Protein AF-A0A8E0M7K5-F1 (afdb_monomer)

Foldseek 3Di:
DDPVLVVCLVCLVVVDFDFDPDPPDPHGPPPDPHPVPTDSDSVVSCVVVVVPD

pLDDT: mean 85.81, std 8.11, range [57.12, 93.5]

Secondary structure (DSSP, 8-state):
---HHHHHHHHHHTT--B--B-TTSSSBPTTS-GGGG-B--HHHHHHHHHH--

Organism: NCBI:txid1256200

Sequence (53 aa):
MVDVLKVALGYQKHGFAVYPLAPETRTPLAGSHGYKDATKDPEQAKKWWGEHP

InterPro domains:
  IPR015330 DNA primase/polymeras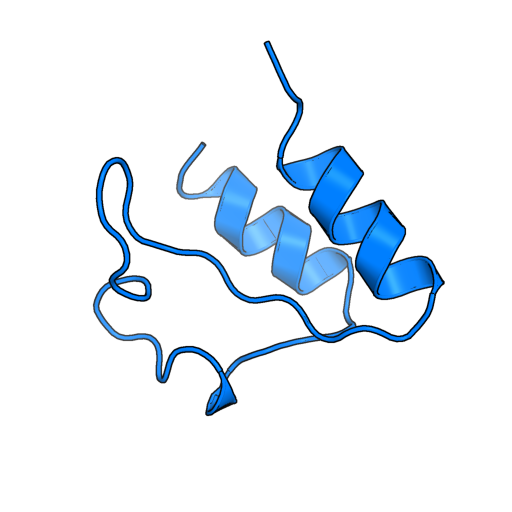e, bifunctional, N-terminal [PF09250] (8-53)

Radius of gyration: 10.35 Å; Cα contacts (8 Å, |Δi|>4): 56; chains: 1; bounding box: 24×17×24 Å

Mean predicted aligned error: 4.28 Å

Solvent-accessible surface area (backbone atoms only — not comparable to full-atom values): 3284 Å² total; per-residue (Å²): 134,82,61,62,65,61,52,50,48,53,42,22,76,73,70,38,61,47,63,68,58,34,85,103,52,95,43,45,36,91,94,54,70,33,79,79,63,36,38,56,50,63,65,62,51,51,50,55,48,66,79,54,119

Structure (mmCIF, N/CA/C/O backbone):
data_AF-A0A8E0M7K5-F1
#
_entry.id   AF-A0A8E0M7K5-F1
#
loop_
_atom_site.group_PDB
_atom_site.id
_atom_site.type_symbol
_atom_site.label_atom_id
_atom_site.label_alt_id
_atom_site.label_comp_id
_atom_site.label_asym_id
_atom_site.label_entity_id
_atom_site.label_seq_id
_atom_site.pdbx_PDB_ins_code
_atom_site.Cartn_x
_atom_site.Cartn_y
_atom_site.Cartn_z
_atom_site.occupancy
_atom_site.B_iso_or_equiv
_atom_site.auth_seq_id
_atom_site.auth_comp_id
_atom_site.auth_asym_id
_atom_site.auth_atom_id
_atom_site.pdbx_PDB_model_num
ATOM 1 N N . MET A 1 1 ? -7.700 -5.379 -17.827 1.00 57.12 1 MET A N 1
ATOM 2 C CA . MET A 1 1 ? -6.641 -4.671 -17.080 1.00 57.12 1 MET A CA 1
ATOM 3 C C . MET A 1 1 ? -7.098 -4.579 -15.637 1.00 57.12 1 MET A C 1
ATOM 5 O O . MET A 1 1 ? -8.254 -4.236 -15.418 1.00 57.12 1 MET A O 1
ATOM 9 N N . VAL A 1 2 ? -6.279 -5.014 -14.682 1.00 68.12 2 VAL A N 1
ATOM 10 C CA . VAL A 1 2 ? -6.658 -4.999 -13.263 1.00 68.12 2 VAL A CA 1
ATOM 11 C C . VAL A 1 2 ? -6.412 -3.591 -12.738 1.00 68.12 2 VAL A C 1
ATOM 13 O O . VAL A 1 2 ? -5.302 -3.088 -12.869 1.00 68.12 2 VAL A O 1
ATOM 16 N N . ASP A 1 3 ? -7.435 -2.952 -12.180 1.00 85.88 3 ASP A N 1
ATOM 17 C CA . ASP A 1 3 ? -7.275 -1.650 -11.537 1.00 85.88 3 ASP A CA 1
ATOM 18 C C . ASP A 1 3 ? -6.618 -1.860 -10.164 1.00 85.88 3 ASP A C 1
ATOM 20 O O . ASP A 1 3 ? -7.272 -2.231 -9.185 1.00 85.88 3 ASP A O 1
ATOM 24 N N . VAL A 1 4 ? -5.291 -1.728 -10.122 1.00 85.81 4 VAL A N 1
ATOM 25 C CA . VAL A 1 4 ? -4.468 -1.984 -8.927 1.00 85.81 4 VAL A CA 1
ATOM 26 C C . VAL A 1 4 ? -4.869 -1.094 -7.753 1.00 85.81 4 VAL A C 1
ATOM 28 O O . VAL A 1 4 ? -4.894 -1.569 -6.617 1.00 85.81 4 VAL A O 1
ATOM 31 N N . LEU A 1 5 ? -5.285 0.146 -8.023 1.00 88.19 5 LEU A N 1
ATOM 32 C CA . LEU A 1 5 ? -5.807 1.054 -7.006 1.00 88.19 5 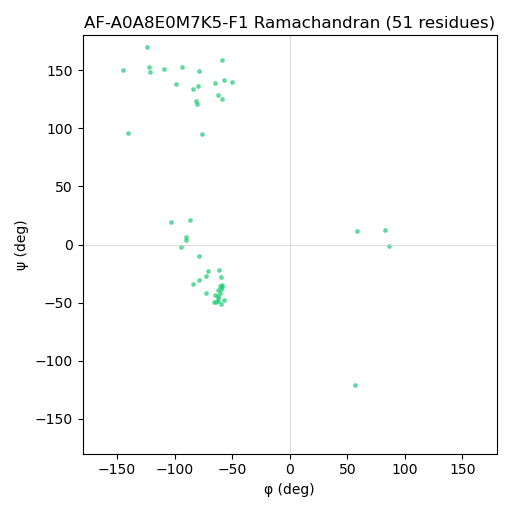LEU A CA 1
ATOM 33 C C . LEU A 1 5 ? -7.083 0.495 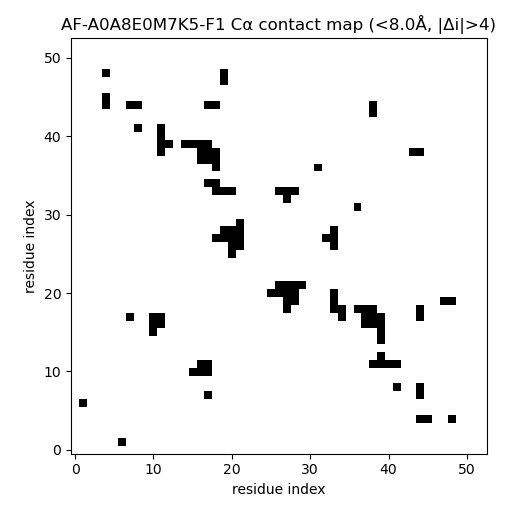-6.359 1.00 88.19 5 LEU A C 1
ATOM 35 O O . LEU A 1 5 ? -7.178 0.422 -5.135 1.00 88.19 5 LEU A O 1
ATOM 39 N N . LYS A 1 6 ? -8.058 0.039 -7.149 1.00 90.00 6 LYS A N 1
ATOM 40 C CA . LYS A 1 6 ? -9.295 -0.567 -6.638 1.00 90.00 6 LYS A CA 1
ATOM 41 C C . LYS A 1 6 ? -9.021 -1.809 -5.797 1.00 90.00 6 LYS A C 1
ATOM 43 O O . LYS A 1 6 ? -9.694 -2.012 -4.786 1.00 90.00 6 LYS A O 1
ATOM 48 N N . VAL A 1 7 ? -8.041 -2.619 -6.191 1.00 90.88 7 VAL A N 1
ATOM 49 C CA . VAL A 1 7 ? -7.613 -3.796 -5.425 1.00 90.88 7 VAL A CA 1
ATOM 50 C C . VAL A 1 7 ? -6.992 -3.379 -4.089 1.00 90.88 7 VAL A C 1
ATOM 52 O O . VAL A 1 7 ? -7.420 -3.871 -3.044 1.00 90.88 7 VAL A O 1
ATOM 55 N N . ALA A 1 8 ? -6.056 -2.427 -4.097 1.00 90.94 8 ALA A N 1
ATOM 56 C CA . ALA A 1 8 ? -5.427 -1.889 -2.891 1.00 90.94 8 ALA A CA 1
ATOM 57 C C . ALA A 1 8 ? -6.468 -1.320 -1.910 1.00 90.94 8 ALA A C 1
ATOM 59 O O . ALA A 1 8 ? -6.491 -1.703 -0.741 1.00 90.94 8 ALA A O 1
ATOM 60 N N . LEU A 1 9 ? -7.409 -0.506 -2.401 1.00 91.06 9 LEU A N 1
A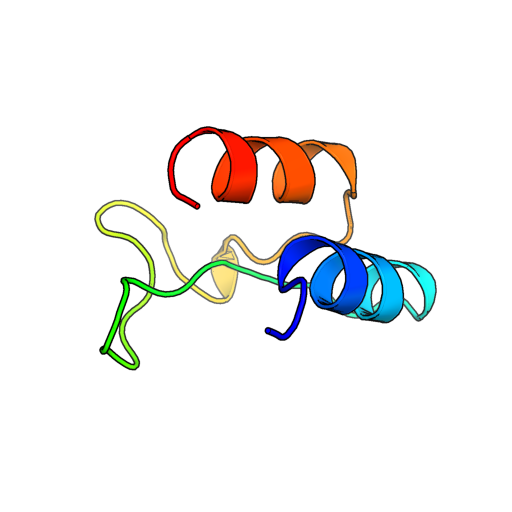TOM 61 C CA . LEU A 1 9 ? -8.516 0.032 -1.602 1.00 91.06 9 LEU A CA 1
ATOM 62 C C . LEU A 1 9 ? -9.412 -1.078 -1.025 1.00 91.06 9 LEU A C 1
ATOM 64 O O . LEU A 1 9 ? -9.912 -0.959 0.093 1.00 91.06 9 LEU A O 1
ATOM 68 N N . GLY A 1 10 ? -9.622 -2.169 -1.767 1.00 93.25 10 GLY A N 1
ATOM 69 C CA . GLY A 1 10 ? -10.355 -3.344 -1.292 1.00 93.25 10 GLY A CA 1
ATOM 70 C C . GLY A 1 10 ? -9.678 -4.022 -0.098 1.00 93.25 10 GLY A C 1
ATOM 71 O O . GLY A 1 10 ? -10.348 -4.334 0.889 1.00 93.25 10 GLY A O 1
ATOM 72 N N . TYR A 1 11 ? -8.355 -4.188 -0.152 1.00 92.75 11 TYR A N 1
ATOM 73 C CA . TYR A 1 11 ? -7.556 -4.718 0.956 1.00 92.75 11 TYR A CA 1
ATOM 74 C C . TYR A 1 11 ? -7.575 -3.793 2.175 1.00 92.75 11 TYR A C 1
ATOM 76 O O . TYR A 1 11 ? -7.795 -4.253 3.297 1.00 92.75 11 TYR A O 1
ATOM 84 N N . GLN A 1 12 ? -7.437 -2.486 1.961 1.00 93.00 12 GLN A N 1
ATOM 85 C CA . GLN A 1 12 ? -7.483 -1.497 3.038 1.00 93.00 12 GLN A CA 1
ATOM 86 C C . GLN A 1 12 ? -8.836 -1.480 3.756 1.00 93.00 12 GLN A C 1
ATOM 88 O O . GLN A 1 12 ? -8.873 -1.436 4.984 1.00 93.00 12 GLN A O 1
ATOM 93 N N . LYS A 1 13 ? -9.948 -1.634 3.022 1.00 92.56 13 LYS A N 1
ATOM 94 C CA . LYS A 1 13 ? -11.291 -1.799 3.615 1.00 92.56 13 LYS A CA 1
ATOM 95 C C . LYS A 1 13 ? -11.409 -3.018 4.532 1.00 92.56 13 LYS A C 1
ATOM 97 O O . LYS A 1 13 ? -12.210 -2.997 5.457 1.00 92.56 13 LYS A O 1
ATOM 102 N N . HIS A 1 14 ? -10.614 -4.057 4.291 1.00 92.75 14 HIS A N 1
ATOM 103 C CA . HIS A 1 14 ? -10.549 -5.248 5.141 1.00 92.75 14 HIS A CA 1
ATOM 104 C C . HIS A 1 14 ? -9.491 -5.128 6.253 1.00 92.75 14 HIS A C 1
ATOM 106 O O . HIS A 1 14 ? -9.240 -6.088 6.975 1.00 92.75 14 HIS A O 1
ATOM 112 N N . GLY A 1 15 ? -8.867 -3.956 6.415 1.00 91.81 15 GLY A N 1
ATOM 113 C CA . GLY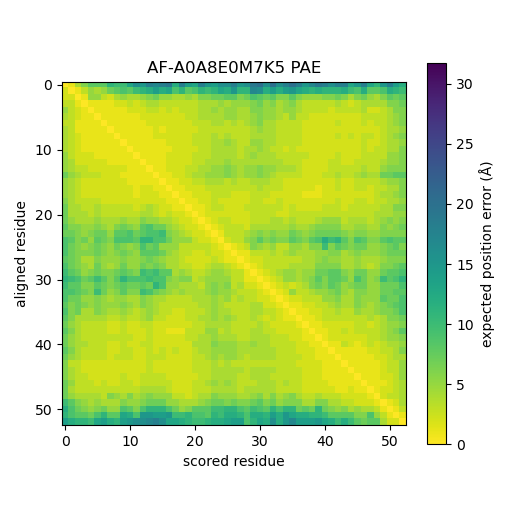 A 1 15 ? -7.882 -3.691 7.459 1.00 91.81 15 GLY A CA 1
ATOM 114 C C . GLY A 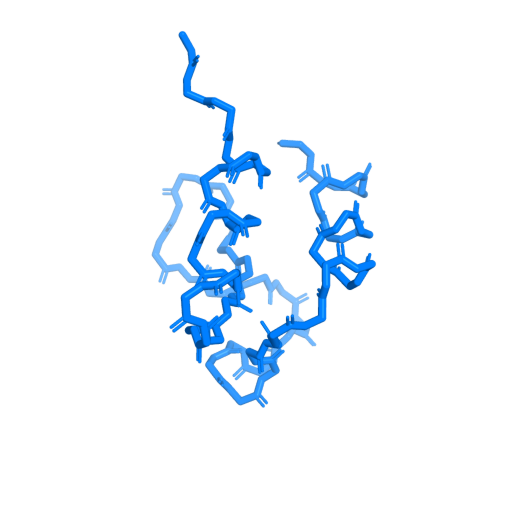1 15 ? -6.463 -4.157 7.129 1.00 91.81 15 GLY A C 1
ATOM 115 O O . GLY A 1 15 ? -5.615 -4.163 8.029 1.00 91.81 15 GLY A O 1
ATOM 116 N N . PHE A 1 16 ? -6.178 -4.515 5.875 1.00 93.06 16 PHE A N 1
ATOM 117 C CA . PHE A 1 16 ? -4.829 -4.846 5.424 1.00 93.06 16 PHE A CA 1
ATOM 118 C C . PHE A 1 16 ? -4.059 -3.581 5.045 1.00 93.06 16 PHE A C 1
ATOM 120 O O . PHE A 1 16 ? -4.572 -2.708 4.348 1.00 93.06 16 PHE A O 1
ATOM 127 N N . ALA A 1 17 ? -2.814 -3.488 5.508 1.00 93.44 17 ALA A N 1
ATOM 128 C CA . ALA A 1 17 ? -1.909 -2.431 5.085 1.00 93.44 17 ALA A CA 1
ATOM 129 C C . ALA A 1 17 ? -1.316 -2.787 3.716 1.00 93.44 17 ALA A C 1
ATOM 131 O O . ALA A 1 17 ? -0.922 -3.931 3.489 1.00 93.44 17 ALA A O 1
ATOM 132 N N . VAL A 1 18 ? -1.252 -1.812 2.814 1.00 92.44 18 VAL A N 1
ATOM 133 C CA . VAL A 1 18 ? -0.736 -1.974 1.450 1.00 92.44 18 VAL A CA 1
ATOM 134 C C . VAL A 1 18 ? 0.411 -1.003 1.209 1.00 92.44 18 VAL A C 1
ATOM 136 O O . VAL A 1 18 ? 0.469 0.059 1.825 1.00 92.44 18 VAL A O 1
ATOM 139 N N . TYR A 1 19 ? 1.317 -1.366 0.310 1.00 91.19 19 TYR A N 1
ATOM 140 C CA . TYR A 1 19 ? 2.401 -0.509 -0.158 1.00 91.19 19 TYR A CA 1
ATOM 141 C C . TYR A 1 19 ? 2.667 -0.790 -1.646 1.00 91.19 19 TYR A C 1
ATOM 143 O O . TYR A 1 19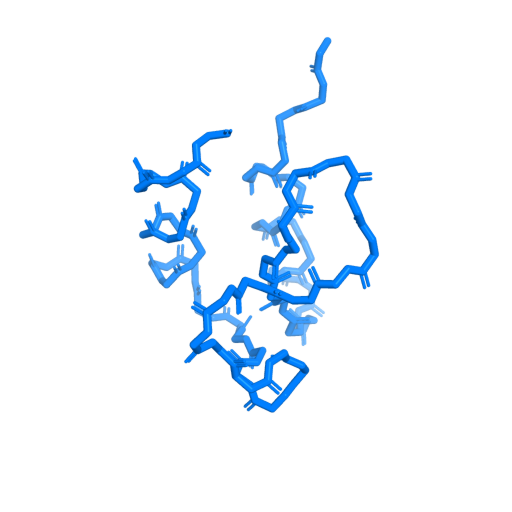 ? 2.431 -1.913 -2.105 1.00 91.19 19 TYR A O 1
ATOM 151 N N . PRO A 1 20 ? 3.128 0.208 -2.411 1.00 88.25 20 PRO A N 1
ATOM 152 C CA . PRO A 1 20 ? 3.403 0.066 -3.833 1.00 88.25 20 PRO A CA 1
ATOM 153 C C . PRO A 1 20 ? 4.747 -0.632 -4.083 1.00 88.25 20 PRO A C 1
ATOM 155 O O . PRO A 1 20 ? 5.712 -0.492 -3.322 1.00 88.25 20 PRO A O 1
ATOM 158 N N . LEU A 1 21 ? 4.814 -1.362 -5.194 1.00 87.50 21 LEU A N 1
ATOM 159 C CA . LEU A 1 21 ? 6.037 -1.963 -5.723 1.00 87.50 21 LEU A CA 1
ATOM 160 C C . LEU A 1 21 ? 6.451 -1.228 -6.998 1.00 87.50 21 LEU A C 1
ATOM 162 O O . LEU A 1 21 ? 5.602 -0.706 -7.718 1.00 87.50 21 LEU A O 1
ATOM 166 N N . ALA A 1 22 ? 7.749 -1.206 -7.283 1.00 85.12 22 ALA A N 1
ATOM 167 C CA . ALA A 1 22 ? 8.260 -0.695 -8.541 1.00 85.12 22 ALA A CA 1
ATOM 168 C C . ALA A 1 22 ? 7.783 -1.588 -9.708 1.00 85.12 22 ALA A C 1
ATOM 170 O O . ALA A 1 22 ? 7.774 -2.820 -9.572 1.00 85.12 22 ALA A O 1
ATOM 171 N N . PRO A 1 23 ? 7.389 -0.984 -10.843 1.00 82.50 23 PRO A N 1
ATOM 172 C CA . PRO A 1 23 ? 6.783 -1.695 -11.966 1.00 82.50 23 PRO A CA 1
ATOM 173 C C . PRO A 1 23 ? 7.690 -2.814 -12.471 1.00 82.50 23 PRO A C 1
ATOM 175 O O . PRO A 1 23 ? 8.907 -2.668 -12.492 1.00 82.50 23 PRO A O 1
ATOM 178 N N . GLU A 1 24 ? 7.085 -3.945 -12.842 1.00 82.38 24 GLU A N 1
ATOM 179 C CA . GLU A 1 24 ? 7.775 -5.146 -13.352 1.00 82.38 24 GLU A CA 1
ATOM 180 C C . GLU A 1 24 ? 8.818 -5.756 -12.396 1.00 82.38 24 GLU A C 1
ATOM 182 O O . GLU A 1 24 ? 9.554 -6.674 -12.757 1.00 82.38 24 GLU A O 1
ATOM 187 N N . THR A 1 25 ? 8.845 -5.313 -11.138 1.00 84.31 25 THR A N 1
ATOM 188 C CA . THR A 1 25 ? 9.741 -5.840 -10.111 1.00 84.31 25 THR A CA 1
ATOM 189 C C . THR A 1 25 ? 8.967 -6.333 -8.891 1.00 84.31 25 THR A C 1
ATOM 191 O O . THR A 1 25 ? 7.770 -6.104 -8.727 1.00 84.31 25 THR A O 1
ATOM 194 N N . ARG A 1 26 ? 9.676 -7.017 -7.990 1.00 82.81 26 ARG A N 1
ATOM 195 C CA . ARG A 1 26 ? 9.186 -7.344 -6.640 1.00 82.81 26 ARG A CA 1
ATOM 196 C C . ARG A 1 26 ? 9.800 -6.432 -5.577 1.00 82.81 26 ARG A C 1
ATOM 198 O O . ARG A 1 26 ? 9.826 -6.782 -4.400 1.00 82.81 26 ARG A O 1
ATOM 205 N N . THR A 1 27 ? 10.326 -5.289 -6.001 1.00 86.69 27 THR A N 1
ATOM 206 C CA . THR A 1 27 ? 11.038 -4.344 -5.145 1.00 86.69 27 THR A CA 1
ATOM 207 C C . THR A 1 27 ? 10.075 -3.228 -4.745 1.00 86.69 27 THR A C 1
ATOM 209 O O . THR A 1 27 ? 9.295 -2.786 -5.586 1.00 86.69 27 THR A O 1
ATOM 212 N N . PRO A 1 28 ? 10.072 -2.764 -3.485 1.00 85.69 28 PRO A N 1
ATOM 213 C CA . PRO A 1 28 ? 9.312 -1.573 -3.110 1.00 85.69 28 PRO A CA 1
ATOM 214 C C . PRO A 1 28 ? 9.755 -0.343 -3.913 1.00 85.69 28 PRO A C 1
ATOM 216 O O . PRO A 1 28 ? 10.868 -0.314 -4.442 1.00 85.69 28 PRO A O 1
ATOM 219 N N . LEU A 1 29 ? 8.886 0.671 -4.000 1.00 85.00 29 LEU A N 1
ATOM 220 C CA . LEU A 1 29 ? 9.226 1.942 -4.652 1.00 85.00 29 LEU A CA 1
ATOM 221 C C . LEU A 1 29 ? 10.553 2.507 -4.122 1.00 85.00 29 LEU A C 1
ATOM 223 O O . LEU A 1 29 ? 10.835 2.460 -2.921 1.00 85.00 29 LEU A O 1
ATOM 227 N N . ALA A 1 30 ? 11.360 3.062 -5.027 1.00 78.56 30 ALA A N 1
ATOM 228 C CA . ALA A 1 30 ? 12.636 3.672 -4.676 1.00 78.56 30 ALA A CA 1
ATOM 229 C C . ALA A 1 30 ? 12.416 4.818 -3.672 1.00 78.56 30 ALA A C 1
ATOM 231 O O . ALA A 1 30 ? 11.618 5.719 -3.913 1.00 78.56 30 ALA A O 1
ATOM 232 N N . GLY A 1 31 ? 13.102 4.763 -2.528 1.00 79.75 31 GLY A N 1
ATOM 233 C CA . GLY A 1 31 ? 12.937 5.738 -1.443 1.00 79.75 31 GLY A CA 1
ATOM 234 C C . GLY A 1 31 ? 11.806 5.434 -0.451 1.00 79.75 31 GLY A C 1
ATOM 235 O O . GLY A 1 31 ? 11.660 6.168 0.520 1.00 79.75 31 GLY A O 1
ATOM 236 N N . SER A 1 32 ? 11.040 4.353 -0.638 1.00 83.62 32 SER A N 1
ATOM 237 C CA . SER A 1 32 ? 10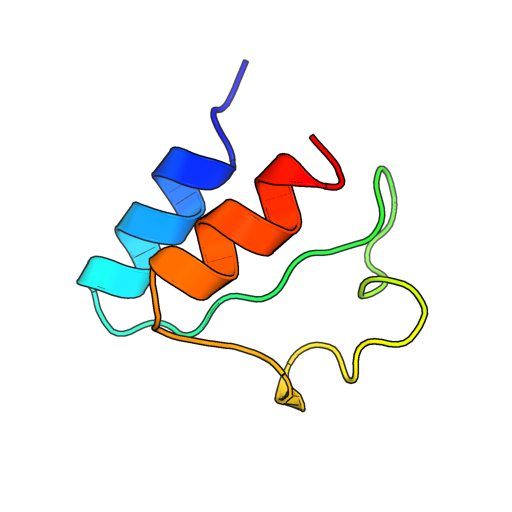.103 3.839 0.375 1.00 83.62 32 SER A CA 1
ATOM 238 C C . SER A 1 32 ? 10.754 2.759 1.244 1.00 83.62 32 SER A C 1
ATOM 240 O O . SER A 1 32 ? 11.604 2.001 0.775 1.00 83.62 32 SER A O 1
ATOM 242 N N . HIS A 1 33 ? 10.293 2.588 2.488 1.00 85.12 33 HIS A N 1
ATOM 243 C CA . HIS A 1 33 ? 10.735 1.487 3.358 1.00 85.12 33 HIS A CA 1
ATOM 244 C C . HIS A 1 33 ? 9.919 0.194 3.159 1.00 85.12 33 HIS A C 1
ATOM 246 O O . HIS A 1 33 ? 9.882 -0.678 4.034 1.00 85.12 33 HIS A O 1
ATOM 252 N N . GLY A 1 34 ? 9.252 0.059 2.007 1.00 86.00 34 GLY A N 1
ATOM 253 C CA . GLY A 1 34 ? 8.425 -1.092 1.647 1.00 86.00 34 GLY A CA 1
ATOM 254 C C . GLY A 1 34 ? 7.324 -1.363 2.668 1.00 86.00 34 GLY A C 1
ATOM 255 O O . GLY A 1 34 ? 6.504 -0.494 2.942 1.00 86.00 34 GLY A O 1
ATOM 256 N N . TYR A 1 35 ? 7.323 -2.561 3.260 1.00 86.31 35 TYR A N 1
ATOM 257 C CA . TYR A 1 35 ? 6.293 -2.973 4.220 1.00 86.31 35 TYR A CA 1
ATOM 258 C C . TYR A 1 35 ? 6.224 -2.090 5.479 1.00 86.31 35 TYR A C 1
ATOM 260 O O . TYR A 1 35 ? 5.195 -2.074 6.149 1.00 86.31 35 TYR A O 1
ATOM 268 N N . LYS A 1 36 ? 7.297 -1.363 5.820 1.00 88.31 36 LYS A N 1
ATOM 269 C CA . LYS A 1 36 ? 7.304 -0.430 6.959 1.00 88.31 36 LYS A CA 1
ATOM 270 C C . LYS A 1 36 ? 6.501 0.843 6.681 1.00 88.31 36 LYS A C 1
ATOM 272 O O . LYS A 1 36 ? 5.980 1.430 7.618 1.00 88.31 36 LYS A O 1
ATOM 277 N N . ASP A 1 37 ? 6.387 1.225 5.411 1.00 88.38 37 ASP A N 1
ATOM 278 C CA . ASP A 1 37 ? 5.551 2.329 4.927 1.00 88.38 37 ASP A CA 1
ATOM 279 C C . ASP A 1 37 ? 4.133 1.854 4.557 1.00 88.38 37 ASP A C 1
ATOM 281 O O . ASP A 1 37 ? 3.323 2.629 4.052 1.00 88.38 37 ASP A O 1
ATOM 285 N N . ALA A 1 38 ? 3.810 0.573 4.787 1.00 91.69 38 ALA A N 1
ATOM 286 C CA . ALA A 1 38 ? 2.507 0.033 4.437 1.00 91.69 38 ALA A CA 1
ATOM 287 C C . ALA A 1 38 ? 1.395 0.745 5.209 1.00 91.69 38 ALA A C 1
ATOM 289 O O . ALA A 1 38 ? 1.405 0.829 6.437 1.00 91.69 38 ALA A O 1
ATOM 290 N N . THR A 1 39 ? 0.388 1.202 4.473 1.00 91.12 39 THR A N 1
ATOM 291 C CA . THR A 1 39 ? -0.691 2.024 5.012 1.00 91.12 39 THR A CA 1
ATOM 292 C C . THR A 1 39 ? -2.051 1.376 4.810 1.00 91.12 39 THR A C 1
ATOM 294 O O . THR A 1 39 ? -2.312 0.694 3.814 1.00 91.12 39 THR A O 1
ATOM 297 N N . LYS A 1 40 ? -2.957 1.628 5.751 1.00 93.50 40 LYS A N 1
ATOM 298 C CA . LYS A 1 40 ? -4.389 1.317 5.614 1.00 93.50 40 LYS A CA 1
ATOM 299 C C . LYS A 1 40 ? -5.185 2.522 5.113 1.00 93.50 40 LYS A C 1
ATOM 301 O O . LYS A 1 40 ? -6.391 2.414 4.921 1.00 93.50 40 LYS A O 1
ATOM 306 N N . ASP A 1 41 ? -4.508 3.653 4.924 1.00 91.69 41 ASP A N 1
ATOM 307 C CA . ASP A 1 41 ? -5.127 4.898 4.516 1.00 91.69 41 ASP A CA 1
ATOM 308 C C . ASP A 1 41 ? -5.376 4.936 2.992 1.00 91.69 41 ASP A C 1
ATOM 310 O O . ASP A 1 41 ? -4.435 4.794 2.197 1.00 91.69 41 ASP A O 1
ATOM 314 N N . PRO A 1 42 ? -6.634 5.100 2.553 1.00 89.81 42 PRO A N 1
ATOM 315 C CA . PRO A 1 42 ? -6.981 5.102 1.138 1.00 89.81 42 PRO A CA 1
ATOM 316 C C . PRO A 1 42 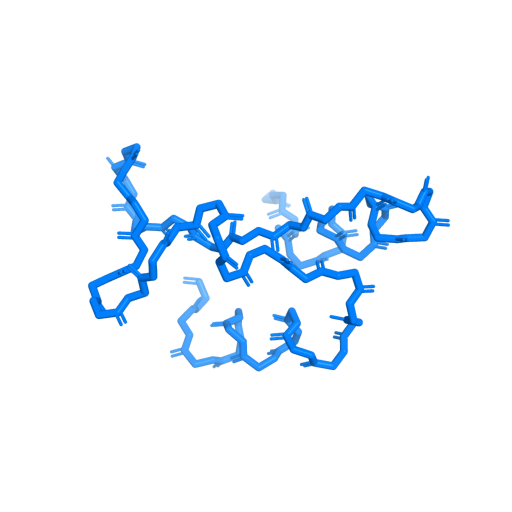? -6.505 6.355 0.393 1.00 89.81 42 PRO A C 1
ATOM 318 O O . PRO A 1 42 ? -6.365 6.305 -0.831 1.00 89.81 42 PRO A O 1
ATOM 321 N N . GLU A 1 43 ? -6.264 7.475 1.076 1.00 90.50 43 GLU A N 1
ATOM 322 C CA . GLU A 1 43 ? -5.732 8.688 0.448 1.00 90.50 43 GLU A CA 1
ATOM 323 C C . GLU A 1 43 ? -4.258 8.501 0.094 1.00 90.50 43 GLU A C 1
ATOM 325 O O . GLU A 1 43 ? -3.842 8.810 -1.024 1.00 90.50 43 GLU A O 1
ATOM 330 N N . GLN A 1 44 ? -3.495 7.878 0.992 1.00 89.00 44 GLN A N 1
ATOM 331 C CA . GLN A 1 44 ? -2.103 7.513 0.746 1.00 89.00 44 GLN A CA 1
ATOM 332 C C . GLN A 1 44 ? -1.967 6.546 -0.445 1.00 89.00 44 GLN A C 1
ATOM 334 O O . GLN A 1 44 ? -1.098 6.739 -1.296 1.00 89.00 44 GLN A O 1
ATOM 339 N N . ALA A 1 45 ? -2.859 5.555 -0.568 1.00 88.56 45 ALA A N 1
ATOM 340 C CA . ALA A 1 45 ? -2.882 4.665 -1.732 1.00 88.56 45 ALA A CA 1
ATOM 341 C C . ALA A 1 45 ? -3.181 5.426 -3.036 1.00 88.56 45 ALA A C 1
ATOM 343 O O . ALA A 1 45 ? -2.470 5.266 -4.027 1.00 88.56 45 ALA A O 1
ATOM 344 N N . LYS A 1 46 ? -4.183 6.313 -3.044 1.00 88.19 46 LYS A N 1
ATOM 345 C CA . LYS A 1 46 ? -4.476 7.151 -4.220 1.00 88.19 46 LYS A CA 1
ATOM 346 C C . LYS A 1 46 ? -3.292 8.025 -4.623 1.00 88.19 46 LYS A C 1
ATOM 348 O O . LYS A 1 46 ? -3.078 8.217 -5.813 1.00 88.19 46 LYS A O 1
ATOM 353 N N . LYS A 1 47 ? -2.531 8.537 -3.654 1.00 88.44 47 LYS A N 1
ATOM 354 C CA . LYS A 1 47 ? -1.343 9.350 -3.917 1.00 88.44 47 LYS A CA 1
ATOM 355 C C . LYS A 1 47 ? -0.257 8.540 -4.629 1.00 88.44 47 LYS A C 1
ATOM 357 O O . LYS A 1 47 ? 0.201 8.949 -5.688 1.00 88.44 47 LYS A O 1
ATOM 362 N N . TRP A 1 48 ? 0.078 7.356 -4.116 1.00 87.00 48 TRP A N 1
ATOM 363 C CA . TRP A 1 48 ? 1.096 6.493 -4.724 1.00 87.00 48 TRP A CA 1
ATOM 364 C C . TRP A 1 48 ? 0.766 6.080 -6.161 1.00 87.00 48 TRP A C 1
ATOM 366 O O . TRP A 1 48 ? 1.591 6.261 -7.051 1.00 87.00 48 TRP A O 1
ATOM 376 N N . TRP A 1 49 ? -0.444 5.565 -6.393 1.00 82.06 49 TRP A N 1
ATOM 377 C CA . TRP A 1 49 ? -0.880 5.126 -7.726 1.00 82.06 49 TRP A CA 1
ATOM 378 C C . TRP A 1 49 ? -1.320 6.282 -8.641 1.00 82.06 49 TRP A C 1
ATOM 380 O O . TRP A 1 49 ? -1.542 6.071 -9.829 1.00 82.06 49 TRP A O 1
ATOM 390 N N . GLY A 1 50 ? -1.454 7.502 -8.109 1.00 79.12 50 GLY A N 1
ATOM 391 C CA . GLY A 1 50 ? -1.668 8.722 -8.889 1.00 79.12 50 GLY A CA 1
ATOM 392 C C . GLY A 1 50 ? -0.366 9.336 -9.410 1.00 79.12 50 GLY A C 1
ATOM 393 O O . GLY A 1 50 ? -0.353 9.881 -10.510 1.00 79.12 50 GLY A O 1
ATOM 394 N N . GLU A 1 51 ? 0.727 9.230 -8.647 1.00 74.50 51 GLU A N 1
ATOM 395 C CA . GLU A 1 51 ? 2.067 9.662 -9.077 1.00 74.50 51 GLU A CA 1
ATOM 396 C C . GLU A 1 51 ? 2.733 8.641 -10.020 1.00 74.50 51 GLU A C 1
ATOM 398 O O . GLU A 1 51 ? 3.483 9.035 -10.913 1.00 74.50 51 GLU A O 1
ATOM 403 N N . HIS A 1 52 ? 2.426 7.346 -9.874 1.00 62.12 52 HIS A N 1
ATOM 404 C CA . HIS A 1 52 ? 2.945 6.266 -10.719 1.00 62.12 52 HIS A CA 1
ATOM 405 C C . HIS A 1 52 ? 1.854 5.212 -11.017 1.00 62.12 52 HIS A C 1
ATOM 407 O O . HIS A 1 52 ? 1.633 4.335 -10.176 1.00 62.12 52 HIS A O 1
ATOM 413 N N . PRO A 1 53 ? 1.154 5.296 -12.169 1.00 60.31 53 PRO A N 1
ATOM 414 C CA . PRO A 1 53 ? 0.139 4.315 -12.566 1.00 60.31 53 PRO A CA 1
ATOM 415 C C . PRO A 1 53 ? 0.722 2.951 -12.961 1.00 60.31 53 PRO A C 1
ATOM 417 O O . PRO A 1 53 ? 1.832 2.915 -13.543 1.00 60.31 53 PRO A O 1
#